Protein AF-X0ZIH9-F1 (afdb_monomer)

pLDDT: mean 93.19, std 8.94, range [45.5, 98.25]

Secondary structure (DSSP, 8-state):
-TTTHHHHHHHHHHHHHHHT---------HHHHT--S--HHHHHHHHHHHHH--S-------

InterPro domains:
  IPR011258 BPG-independent PGAM, N-terminal [PF06415] (1-57)
  IPR036646 BPG-independent phosphoglycerate mutase, domain B superfamily [G3DSA:3.40.1450.10] (1-62)
  IPR036646 BPG-independent phosphoglycerate mutase, domain B superfamily [SSF64158] (2-57)

Organism: NCBI:tx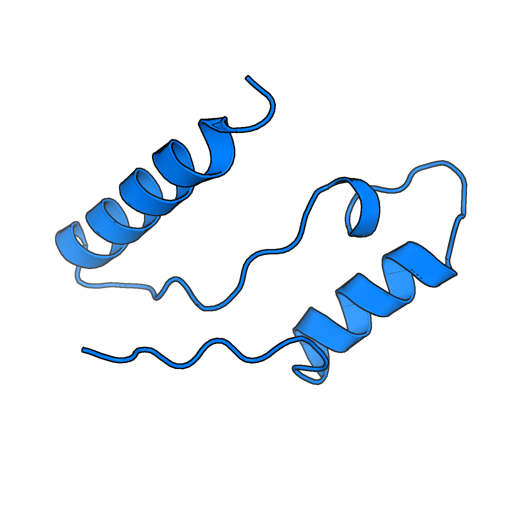id412755

Solvent-accessible surface area (backbone atoms only — not comparable to full-atom values): 4071 Å² total; per-residue (Å²): 108,97,76,49,60,61,57,58,50,51,54,50,47,52,48,20,60,76,68,74,47,79,77,92,82,84,86,81,60,59,82,34,68,62,65,87,80,78,57,55,77,35,43,48,50,43,47,39,32,74,78,68,63,53,71,86,85,76,80,84,76,130

Mean predicted aligned error: 3.73 Å

Radius of gyration: 13.93 Å; Cα contacts (8 Å, |Δi|>4): 27; chains: 1; bounding box: 31×24×31 Å

Nearest PDB structures (foldseek):
  7t65-assembly1_D  TM=3.197E-01  e=6.402E+00  Oryctolagus cuniculus

Sequence (62 aa):
KPESGAIYVGDIEAECERLGLGQFVSLIGRFWSLDREYNWDRIEKSYRWLVHGEGRPVSREK

Structure (mmCIF, N/CA/C/O backbone):
data_AF-X0ZIH9-F1
#
_entry.id   AF-X0ZIH9-F1
#
loop_
_atom_site.group_PDB
_atom_site.id
_atom_site.type_symbol
_atom_site.label_atom_id
_atom_site.label_alt_id
_atom_site.label_comp_id
_atom_site.label_asym_id
_atom_site.label_entity_id
_atom_site.label_seq_id
_atom_site.pdbx_PDB_ins_code
_atom_site.Cartn_x
_atom_site.Cartn_y
_atom_site.Cartn_z
_atom_site.occupancy
_atom_site.B_iso_or_equiv
_atom_site.auth_seq_id
_atom_site.auth_comp_id
_atom_site.auth_asym_id
_atom_site.auth_atom_id
_atom_site.pdbx_PDB_model_num
ATOM 1 N N . LYS A 1 1 ? 11.707 1.822 12.091 1.00 85.88 1 LYS A N 1
ATOM 2 C CA . LYS A 1 1 ? 12.504 0.604 11.768 1.00 85.88 1 LYS A CA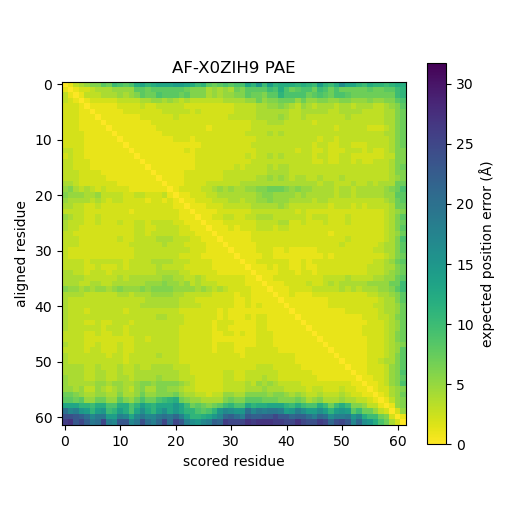 1
ATOM 3 C C . LYS A 1 1 ? 11.880 -0.036 10.530 1.00 85.88 1 LYS A C 1
ATOM 5 O O . LYS A 1 1 ? 10.714 0.259 10.303 1.00 85.88 1 LYS A O 1
ATOM 10 N N . PRO A 1 2 ? 12.576 -0.837 9.711 1.00 84.19 2 PRO A N 1
ATOM 11 C CA . PRO A 1 2 ? 11.956 -1.442 8.525 1.00 84.19 2 PRO A CA 1
ATOM 12 C C . PRO A 1 2 ? 10.633 -2.178 8.826 1.00 84.19 2 PRO A C 1
ATOM 14 O O . PRO A 1 2 ? 9.704 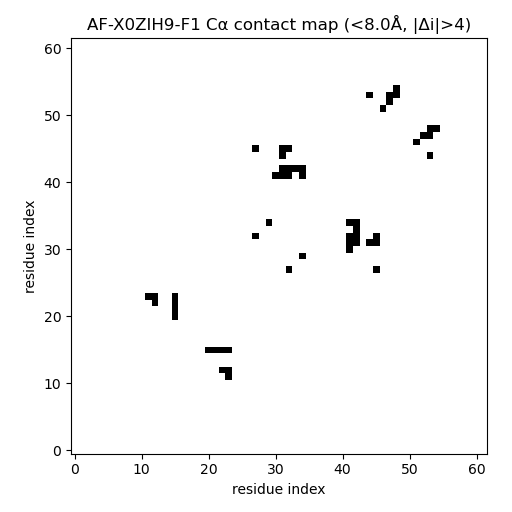-2.135 8.027 1.00 84.19 2 PRO A O 1
ATOM 17 N N . GLU A 1 3 ? 10.507 -2.743 10.025 1.00 89.50 3 GLU A N 1
ATOM 18 C CA . GLU A 1 3 ? 9.369 -3.534 10.501 1.00 89.50 3 GLU A CA 1
ATOM 19 C C . GLU A 1 3 ? 8.283 -2.696 11.202 1.00 89.50 3 GLU A C 1
ATOM 21 O O . GLU A 1 3 ? 7.267 -3.237 11.629 1.00 89.50 3 GLU A O 1
ATOM 26 N N . SER A 1 4 ? 8.446 -1.370 11.329 1.00 92.94 4 SER A N 1
ATOM 27 C CA . SER A 1 4 ? 7.474 -0.535 12.058 1.00 92.94 4 SER A CA 1
ATOM 28 C C . SER A 1 4 ? 6.160 -0.303 11.306 1.00 92.94 4 SER A C 1
ATOM 30 O O . SER A 1 4 ? 5.267 0.333 11.849 1.00 92.94 4 SER A O 1
ATOM 32 N N . GLY A 1 5 ? 6.017 -0.816 10.079 1.00 92.50 5 GLY A N 1
ATOM 33 C CA . GLY A 1 5 ? 4.785 -0.696 9.294 1.00 92.50 5 GLY A CA 1
ATOM 34 C C . GLY A 1 5 ? 3.555 -1.273 10.000 1.00 92.50 5 GLY A C 1
ATOM 35 O O . GLY A 1 5 ? 2.488 -0.677 9.921 1.00 92.50 5 GLY A O 1
ATOM 36 N N . ALA A 1 6 ? 3.712 -2.372 10.745 1.00 92.62 6 ALA A N 1
ATOM 37 C CA . ALA A 1 6 ? 2.607 -3.001 11.472 1.00 92.62 6 ALA A CA 1
ATOM 38 C C . ALA A 1 6 ? 2.012 -2.093 12.563 1.00 92.62 6 ALA A C 1
ATOM 40 O O . ALA A 1 6 ? 0.806 -2.118 12.778 1.00 92.62 6 ALA A O 1
ATOM 41 N N . ILE A 1 7 ? 2.842 -1.262 13.205 1.00 95.69 7 ILE A N 1
ATOM 42 C CA . ILE A 1 7 ? 2.394 -0.315 14.237 1.00 95.69 7 ILE A CA 1
ATOM 43 C C . ILE A 1 7 ? 1.444 0.710 13.611 1.00 95.69 7 ILE A C 1
ATOM 45 O O . ILE A 1 7 ? 0.319 0.864 14.065 1.00 95.69 7 ILE A O 1
ATOM 49 N N . TYR A 1 8 ? 1.861 1.334 12.507 1.00 95.25 8 TYR A N 1
ATOM 50 C CA . TYR A 1 8 ? 1.051 2.350 11.833 1.00 95.25 8 TYR A CA 1
ATOM 51 C C . TYR A 1 8 ? -0.233 1.788 11.221 1.00 95.25 8 TYR A C 1
ATOM 53 O O . TYR A 1 8 ? -1.240 2.484 11.175 1.00 95.25 8 TYR A O 1
ATOM 61 N N . VAL A 1 9 ? -0.209 0.539 10.745 1.00 94.88 9 VAL A N 1
ATOM 62 C CA . VAL A 1 9 ? -1.433 -0.138 10.292 1.00 94.88 9 VAL A CA 1
ATOM 63 C C . VAL A 1 9 ? -2.407 -0.299 11.458 1.00 94.88 9 VAL A C 1
ATOM 65 O O . VAL A 1 9 ? -3.569 0.061 11.302 1.00 94.88 9 VAL A O 1
ATOM 68 N N . GLY A 1 10 ? -1.931 -0.740 12.627 1.00 95.75 10 GLY A N 1
ATOM 69 C CA . GLY A 1 10 ? -2.761 -0.839 13.829 1.00 95.75 10 GLY A CA 1
ATOM 70 C C . GLY A 1 10 ? -3.352 0.506 14.261 1.00 95.75 10 GLY A C 1
ATOM 71 O O . GLY A 1 10 ? -4.539 0.577 14.567 1.00 95.75 10 GLY A O 1
ATOM 72 N N . ASP A 1 11 ? -2.564 1.584 14.211 1.00 96.88 11 ASP A N 1
ATOM 73 C CA . ASP A 1 11 ? -3.044 2.938 14.525 1.00 96.88 11 ASP A CA 1
ATOM 74 C C . ASP A 1 11 ? -4.156 3.392 13.556 1.00 96.88 11 ASP A C 1
ATOM 76 O O . ASP A 1 11 ? -5.150 3.982 13.980 1.00 96.88 11 ASP A O 1
ATOM 80 N N . ILE A 1 12 ? -4.019 3.092 12.257 1.00 96.69 12 ILE A N 1
ATOM 81 C CA . ILE A 1 12 ? -5.036 3.401 11.237 1.00 96.69 12 ILE A CA 1
ATOM 82 C C . ILE A 1 12 ? -6.309 2.583 11.469 1.00 96.69 12 ILE A C 1
ATOM 84 O O . ILE A 1 12 ? -7.407 3.133 11.401 1.00 96.69 12 ILE A O 1
ATOM 88 N N . GLU A 1 13 ? -6.182 1.281 11.734 1.00 96.31 13 GLU A N 1
ATOM 89 C CA . GLU A 1 13 ? -7.330 0.411 12.004 1.00 96.31 13 GLU A CA 1
ATOM 90 C C . GLU A 1 13 ? -8.099 0.869 13.251 1.00 96.31 13 GLU A C 1
ATOM 92 O O . GLU A 1 13 ? -9.325 0.998 13.194 1.00 96.31 13 GLU A O 1
AT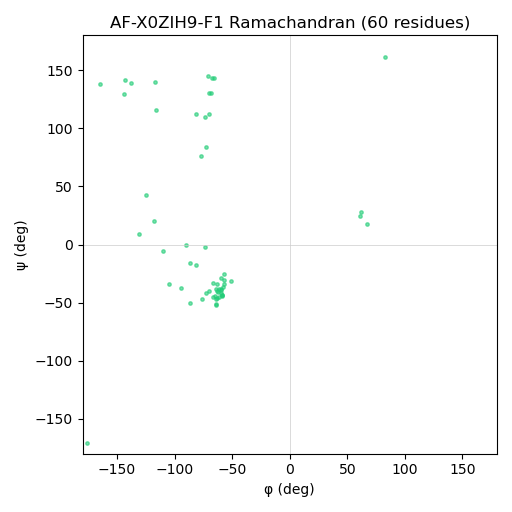OM 97 N N . ALA A 1 14 ? -7.388 1.196 14.334 1.00 97.50 14 ALA A N 1
ATOM 98 C CA . ALA A 1 14 ? -7.980 1.717 15.564 1.00 97.50 14 ALA A CA 1
ATOM 99 C C . ALA A 1 14 ? -8.698 3.055 15.338 1.00 97.50 14 ALA A C 1
ATOM 101 O O . ALA A 1 14 ? -9.771 3.289 15.894 1.00 97.50 14 ALA A O 1
ATOM 102 N N . GLU A 1 15 ? -8.143 3.931 14.500 1.00 97.75 15 GLU A N 1
ATOM 103 C CA . GLU A 1 15 ? -8.768 5.212 14.177 1.00 97.75 15 GLU A CA 1
ATOM 104 C C . GLU A 1 15 ? -10.025 5.044 13.312 1.00 97.75 15 GLU A C 1
ATOM 106 O O . GLU A 1 15 ? -11.037 5.701 13.569 1.00 97.75 15 GLU A O 1
ATOM 111 N N . CYS A 1 16 ? -10.012 4.129 12.335 1.00 97.50 16 CYS A N 1
ATOM 112 C CA . CYS A 1 16 ? -11.209 3.776 11.568 1.00 97.50 16 CYS A CA 1
ATOM 113 C C . CYS A 1 16 ? -12.327 3.242 12.477 1.00 97.50 16 CYS A C 1
ATOM 115 O O . CYS A 1 16 ? -13.483 3.646 12.331 1.00 97.50 16 CYS A O 1
ATOM 117 N N . GLU A 1 17 ? -11.988 2.379 13.440 1.00 97.00 17 GLU A N 1
ATOM 118 C CA . GLU A 1 17 ? -12.939 1.869 14.433 1.00 97.00 17 GLU A CA 1
ATOM 119 C C . GLU A 1 17 ? -13.469 2.992 15.335 1.00 97.00 17 GLU A C 1
ATOM 121 O O . GLU A 1 17 ? -14.683 3.137 15.493 1.00 97.00 17 GLU A O 1
ATOM 126 N N . ARG A 1 18 ? -12.583 3.848 15.860 1.00 98.25 18 ARG A N 1
ATOM 127 C CA . ARG A 1 18 ? -12.942 4.981 16.728 1.00 98.25 18 ARG A CA 1
ATOM 128 C C . ARG A 1 18 ? -13.887 5.969 16.042 1.00 98.25 18 ARG A C 1
ATOM 130 O O . ARG A 1 18 ? -14.775 6.519 16.693 1.00 98.25 18 ARG A O 1
ATOM 137 N N . LEU A 1 19 ? -13.680 6.229 14.753 1.00 97.94 19 LEU A N 1
ATOM 138 C CA . LEU A 1 19 ? -14.518 7.126 13.956 1.00 97.94 19 LEU A CA 1
ATOM 139 C C . LEU A 1 19 ? -15.805 6.455 13.459 1.00 97.94 19 LEU A C 1
ATOM 141 O O . LEU A 1 19 ? -16.721 7.159 13.031 1.00 97.94 19 LEU A O 1
ATOM 145 N N . GLY A 1 20 ? -15.871 5.120 13.473 1.00 97.50 20 GLY A N 1
ATOM 146 C CA . GLY A 1 20 ? -16.925 4.360 12.800 1.00 97.50 20 GLY A CA 1
ATOM 147 C C . GLY A 1 20 ? -16.952 4.596 11.284 1.00 97.50 20 GLY A C 1
ATOM 148 O O . GLY A 1 20 ? -18.008 4.467 10.664 1.00 97.50 20 GLY A O 1
ATOM 149 N N . LEU A 1 21 ? -15.820 4.995 10.691 1.00 96.88 21 LEU A N 1
ATOM 150 C CA . LEU A 1 21 ? -15.708 5.405 9.291 1.00 96.88 21 LE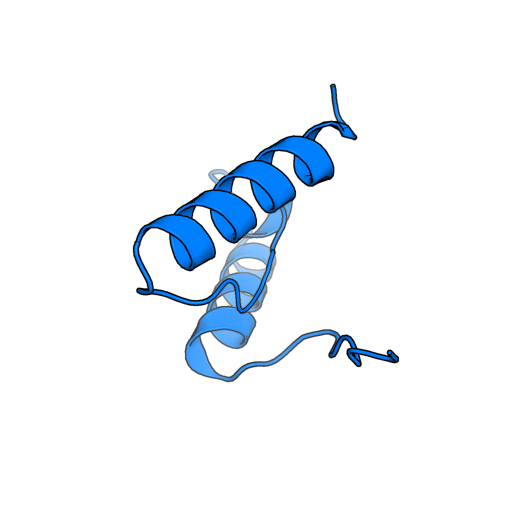U A CA 1
ATOM 151 C C . LEU A 1 21 ? -14.383 4.941 8.678 1.00 96.88 21 LEU A C 1
ATOM 153 O O . LEU A 1 21 ? -13.318 5.051 9.282 1.00 96.88 21 LEU A O 1
ATOM 157 N N . GLY A 1 22 ? -14.454 4.526 7.412 1.00 95.00 22 GLY A N 1
ATOM 158 C CA . GLY A 1 22 ? -13.299 4.056 6.657 1.00 95.00 22 GLY A CA 1
ATOM 159 C C . GLY A 1 22 ? -12.974 2.594 6.951 1.00 95.00 22 GLY A C 1
ATOM 160 O O . GLY A 1 22 ? -13.420 2.012 7.936 1.00 95.00 22 GLY A O 1
ATOM 161 N N . GLN A 1 23 ? -12.216 1.979 6.050 1.00 94.19 23 GLN A N 1
ATOM 162 C CA . GLN A 1 23 ? -11.781 0.597 6.187 1.00 94.19 23 GLN A CA 1
ATOM 163 C C . GLN A 1 23 ? -10.370 0.470 5.631 1.00 94.19 23 GLN A C 1
ATOM 165 O O . GLN A 1 23 ? -10.102 0.867 4.495 1.00 94.19 23 GLN A O 1
ATOM 170 N N . PHE A 1 24 ? -9.477 -0.129 6.413 1.00 92.88 24 PHE A N 1
ATOM 171 C CA . PHE A 1 24 ? -8.185 -0.553 5.902 1.00 92.88 24 PHE A CA 1
ATOM 172 C C . PHE A 1 24 ? -8.385 -1.743 4.956 1.00 92.88 24 PHE A C 1
ATOM 174 O O . PHE A 1 24 ? -8.818 -2.819 5.371 1.00 92.88 24 PHE A O 1
ATOM 181 N N . VAL A 1 25 ? -8.128 -1.533 3.665 1.00 92.31 25 VAL A N 1
ATOM 182 C CA . VAL A 1 25 ? -8.395 -2.536 2.619 1.00 92.31 25 VAL A CA 1
ATOM 183 C C . VAL A 1 25 ? -7.138 -3.221 2.105 1.00 92.31 25 VAL A C 1
ATOM 185 O O . VAL A 1 25 ? -7.187 -4.388 1.723 1.00 92.31 25 VAL A O 1
ATOM 188 N N . SER A 1 26 ? -6.015 -2.508 2.046 1.00 92.62 26 SER A N 1
ATOM 189 C CA . SER A 1 26 ? -4.885 -2.950 1.240 1.00 92.62 26 SER A CA 1
ATOM 190 C C . SER A 1 26 ? -3.601 -2.187 1.615 1.00 92.62 26 SER A C 1
ATOM 192 O O . SER A 1 26 ? -3.633 -0.969 1.778 1.00 92.62 26 SER A O 1
ATOM 194 N N . LEU A 1 27 ? -2.455 -2.882 1.702 1.00 94.00 27 LEU A N 1
ATOM 195 C CA . LEU A 1 27 ? -1.117 -2.299 1.896 1.00 94.00 27 LEU A CA 1
ATOM 196 C C . LEU A 1 27 ? -0.169 -2.572 0.717 1.00 94.00 27 LEU A C 1
ATOM 198 O O . LEU A 1 27 ? -0.083 -3.701 0.237 1.00 94.00 27 LEU A O 1
ATOM 202 N N . ILE A 1 28 ? 0.632 -1.574 0.338 1.00 95.00 28 ILE A N 1
ATOM 203 C CA . ILE A 1 28 ? 1.742 -1.729 -0.607 1.00 95.00 28 ILE A CA 1
ATOM 204 C C . ILE A 1 28 ? 2.973 -0.954 -0.126 1.00 95.00 28 ILE A C 1
ATOM 206 O O . ILE A 1 28 ? 2.879 0.157 0.394 1.00 95.00 28 ILE A O 1
ATOM 210 N N . GLY A 1 29 ? 4.156 -1.551 -0.276 1.00 94.75 29 GLY A N 1
ATOM 211 C CA . GLY A 1 29 ? 5.409 -0.923 0.136 1.00 94.75 29 GLY A CA 1
ATOM 212 C C . GLY A 1 29 ? 5.810 0.242 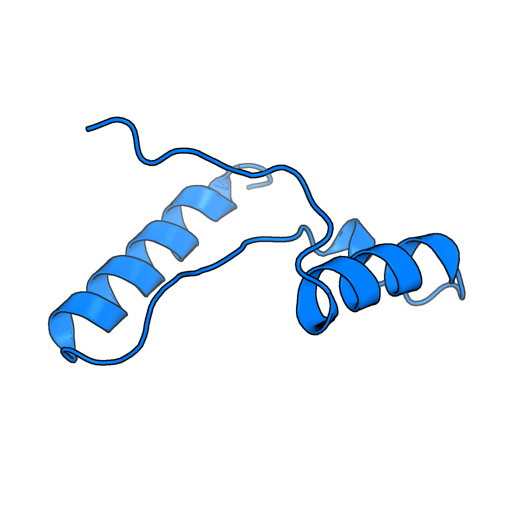-0.771 1.00 94.75 29 GLY A C 1
ATOM 213 O O . GLY A 1 29 ? 5.669 0.171 -1.992 1.00 94.75 29 GLY A O 1
ATOM 214 N N . ARG A 1 30 ? 6.419 1.281 -0.185 1.00 95.75 30 ARG A N 1
ATOM 215 C CA . ARG A 1 30 ? 6.887 2.477 -0.915 1.00 95.75 30 ARG A CA 1
ATOM 216 C C . ARG A 1 30 ? 7.865 2.189 -2.056 1.00 95.75 30 ARG A C 1
ATOM 218 O O . ARG A 1 30 ? 7.957 2.988 -2.973 1.00 95.75 30 ARG A O 1
ATOM 225 N N . PHE A 1 31 ? 8.591 1.070 -1.989 1.00 95.25 31 PHE A N 1
ATOM 226 C CA . PHE A 1 31 ? 9.478 0.628 -3.067 1.00 95.25 31 PHE A CA 1
ATOM 227 C C . PHE A 1 31 ? 8.727 0.464 -4.396 1.00 95.25 31 PHE A C 1
ATOM 229 O O . PHE A 1 31 ? 9.294 0.739 -5.445 1.00 95.25 31 PHE A O 1
ATOM 236 N N . TRP A 1 32 ? 7.459 0.046 -4.343 1.00 96.44 32 TRP A N 1
ATOM 237 C CA . TRP A 1 32 ? 6.614 -0.107 -5.524 1.00 96.44 32 TRP A CA 1
ATOM 238 C C . TRP A 1 32 ? 5.916 1.204 -5.890 1.00 96.44 32 TRP A C 1
ATOM 240 O O . TRP A 1 32 ? 6.004 1.651 -7.026 1.00 96.44 32 TRP A O 1
ATOM 250 N N . SER A 1 33 ? 5.267 1.844 -4.911 1.00 96.75 33 SER A N 1
ATOM 251 C CA . SER A 1 33 ? 4.358 2.969 -5.181 1.00 96.75 33 SER A CA 1
ATOM 252 C C . SER A 1 33 ? 5.007 4.346 -5.257 1.00 96.75 33 SER A C 1
ATOM 254 O O . SER A 1 33 ? 4.353 5.273 -5.718 1.00 96.75 33 SER A O 1
ATOM 256 N N . LEU A 1 34 ? 6.243 4.511 -4.779 1.00 96.88 34 LEU A N 1
ATOM 257 C CA . LEU A 1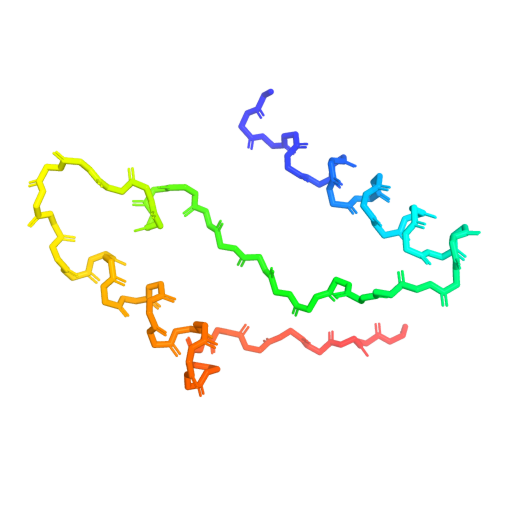 34 ? 6.935 5.805 -4.704 1.00 96.88 34 LEU A CA 1
ATOM 258 C C . LEU A 1 34 ? 8.293 5.761 -5.422 1.00 96.88 34 LEU A C 1
ATOM 260 O O . LEU A 1 34 ? 9.293 6.260 -4.899 1.00 96.88 34 LEU A O 1
ATOM 264 N N . ASP A 1 35 ? 8.327 5.137 -6.600 1.00 97.62 35 ASP A N 1
ATOM 265 C CA . ASP A 1 35 ? 9.489 5.173 -7.491 1.00 97.62 35 ASP A CA 1
ATOM 266 C C . ASP A 1 35 ? 9.711 6.586 -8.053 1.00 97.62 35 ASP A C 1
ATOM 268 O O . ASP A 1 35 ? 8.751 7.314 -8.324 1.00 97.62 35 ASP A O 1
ATOM 272 N N . ARG A 1 36 ? 10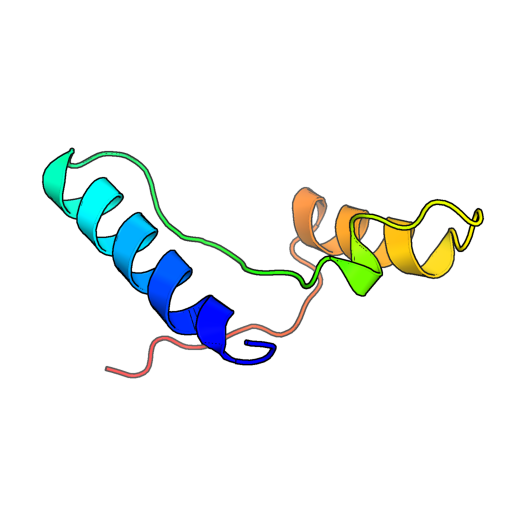.974 6.993 -8.211 1.00 97.62 36 ARG A N 1
ATOM 273 C CA . ARG A 1 36 ? 11.350 8.314 -8.753 1.00 97.62 36 ARG A CA 1
ATOM 274 C C . ARG A 1 36 ? 12.402 8.216 -9.854 1.00 97.62 36 ARG A C 1
ATOM 276 O O . ARG A 1 36 ? 12.940 9.230 -10.288 1.00 97.62 36 ARG A O 1
ATOM 283 N N . GLU A 1 37 ? 12.691 7.001 -10.297 1.00 97.69 37 GLU A N 1
ATOM 284 C CA . GLU A 1 37 ? 13.755 6.660 -11.232 1.00 97.69 37 GLU A CA 1
ATOM 285 C C . GLU A 1 37 ? 13.183 6.055 -12.525 1.00 97.69 37 GLU A C 1
ATOM 287 O O . GLU A 1 37 ? 13.899 5.398 -13.276 1.00 97.69 37 GLU A O 1
ATOM 292 N N . TYR A 1 38 ? 11.896 6.305 -12.799 1.00 96.31 38 TYR A N 1
ATOM 293 C CA . TYR A 1 38 ? 11.172 5.858 -13.993 1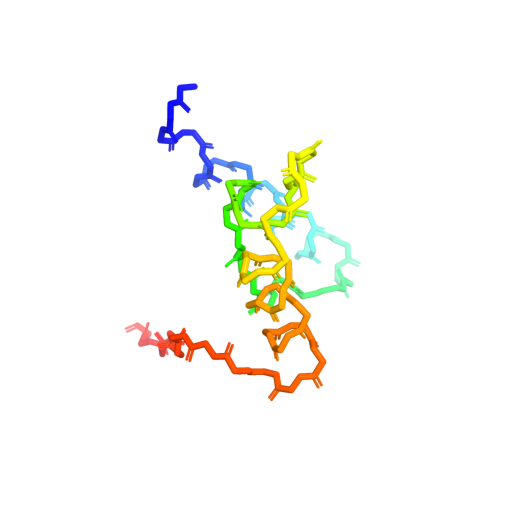.00 96.31 38 TYR A CA 1
ATOM 294 C C . TYR A 1 38 ? 11.085 4.331 -14.142 1.00 96.31 38 TYR A C 1
ATOM 296 O O . TYR A 1 38 ? 10.952 3.823 -15.257 1.00 96.31 38 TYR A O 1
ATOM 304 N N . ASN A 1 39 ? 11.110 3.577 -13.036 1.00 97.62 39 ASN A N 1
ATOM 305 C CA . ASN A 1 39 ? 10.848 2.137 -13.068 1.00 97.62 39 ASN A CA 1
ATOM 306 C C . ASN A 1 39 ? 9.339 1.893 -13.196 1.00 97.62 39 ASN A C 1
ATOM 308 O O . ASN A 1 39 ? 8.659 1.543 -12.226 1.00 97.62 39 ASN A O 1
ATOM 312 N N . TRP A 1 40 ? 8.807 2.091 -14.400 1.00 97.50 40 TRP A N 1
ATOM 313 C CA . TRP A 1 40 ? 7.372 2.020 -14.669 1.00 97.50 40 TRP A CA 1
ATOM 314 C C . TRP A 1 40 ? 6.755 0.662 -14.331 1.00 97.50 40 TRP A C 1
ATOM 316 O O . TRP A 1 40 ? 5.628 0.641 -13.853 1.00 97.50 40 TRP A O 1
ATOM 326 N N . ASP A 1 41 ? 7.511 -0.435 -14.413 1.00 97.50 41 ASP A N 1
ATOM 327 C CA . ASP A 1 41 ? 7.064 -1.767 -13.975 1.00 97.50 41 ASP A CA 1
ATOM 328 C C . ASP A 1 41 ? 6.642 -1.798 -12.493 1.00 97.50 41 ASP A C 1
ATOM 330 O O . ASP A 1 41 ? 5.783 -2.583 -12.084 1.00 97.50 41 ASP A O 1
ATOM 334 N N . ARG A 1 42 ? 7.255 -0.954 -11.650 1.00 97.38 42 ARG A N 1
ATOM 335 C CA . ARG A 1 42 ? 6.898 -0.841 -10.228 1.00 97.38 42 ARG A CA 1
ATOM 336 C C . ARG A 1 42 ? 5.600 -0.066 -10.053 1.00 97.38 42 ARG A C 1
ATOM 338 O O . ARG A 1 42 ? 4.708 -0.529 -9.346 1.00 97.38 42 ARG A O 1
ATOM 345 N N . ILE A 1 43 ? 5.497 1.071 -10.736 1.00 97.62 43 ILE A N 1
ATOM 346 C CA . ILE A 1 43 ? 4.313 1.932 -10.705 1.00 97.62 43 ILE A CA 1
ATOM 347 C C . ILE A 1 43 ? 3.101 1.214 -11.305 1.00 97.62 43 ILE A C 1
ATOM 349 O O . ILE A 1 43 ? 2.005 1.307 -10.755 1.00 97.62 43 ILE A O 1
ATOM 353 N N . GLU A 1 44 ? 3.288 0.438 -12.372 1.00 97.81 44 GLU A N 1
ATOM 354 C CA . GLU A 1 44 ? 2.238 -0.376 -12.982 1.00 97.81 44 GLU A CA 1
ATOM 355 C C . GLU A 1 44 ? 1.659 -1.380 -11.980 1.00 97.81 44 GLU A C 1
ATOM 357 O O . GLU A 1 44 ? 0.438 -1.498 -11.877 1.00 97.81 44 GLU A O 1
ATOM 362 N N . LYS A 1 45 ? 2.497 -2.055 -11.180 1.00 96.62 45 LYS A N 1
ATOM 363 C CA . LYS A 1 45 ? 2.004 -2.950 -10.119 1.00 96.62 45 LYS A CA 1
ATOM 364 C C . LYS A 1 45 ? 1.132 -2.209 -9.113 1.00 96.62 45 LYS A C 1
ATOM 366 O O . LYS A 1 45 ? 0.071 -2.711 -8.754 1.00 96.62 45 LYS A O 1
ATOM 371 N N . SER A 1 46 ? 1.547 -1.019 -8.682 1.00 97.19 46 SER A N 1
ATOM 372 C CA . SER A 1 46 ? 0.745 -0.192 -7.776 1.00 97.19 46 SER A CA 1
ATOM 373 C C . SER A 1 46 ? -0.578 0.241 -8.408 1.00 97.19 46 SER A C 1
ATOM 375 O O . SER A 1 46 ? -1.608 0.208 -7.737 1.00 97.19 46 SER A O 1
ATOM 377 N N . TYR A 1 47 ? -0.574 0.593 -9.695 1.00 97.31 47 TYR A N 1
ATOM 378 C CA . TYR A 1 47 ? -1.786 0.944 -10.435 1.00 97.31 47 TYR A CA 1
ATOM 379 C C . TYR A 1 47 ? -2.752 -0.240 -10.540 1.00 97.31 47 TYR A C 1
ATOM 381 O O . TYR A 1 47 ? -3.912 -0.120 -10.153 1.00 97.31 47 TYR A O 1
ATOM 389 N N . ARG A 1 48 ? -2.277 -1.401 -11.005 1.00 97.50 48 ARG A N 1
ATOM 390 C CA . ARG A 1 48 ? -3.094 -2.616 -11.149 1.00 97.50 48 ARG A CA 1
ATOM 391 C C . ARG A 1 48 ? -3.675 -3.070 -9.816 1.00 97.50 48 ARG A C 1
ATOM 393 O O . ARG A 1 48 ? -4.839 -3.455 -9.744 1.00 97.50 48 ARG A O 1
ATOM 400 N N . TRP A 1 49 ? -2.898 -2.949 -8.749 1.00 96.38 49 TRP A N 1
ATOM 401 C CA . TRP A 1 49 ? -3.353 -3.241 -7.400 1.00 96.38 49 TRP A CA 1
ATOM 402 C C . TRP A 1 49 ? -4.466 -2.293 -6.925 1.00 96.38 49 TRP A C 1
ATOM 404 O O . TRP A 1 49 ? -5.469 -2.764 -6.395 1.00 96.38 49 TRP A O 1
ATOM 414 N N . LEU A 1 50 ? -4.341 -0.980 -7.165 1.00 95.44 50 LEU A N 1
ATOM 415 C CA . LEU A 1 50 ? -5.354 0.013 -6.773 1.00 95.44 50 LEU A CA 1
ATOM 416 C C . LEU A 1 50 ? -6.625 -0.035 -7.633 1.00 95.44 50 LEU A C 1
ATOM 418 O O . LEU A 1 50 ? -7.723 0.125 -7.107 1.00 95.44 50 LEU A O 1
ATOM 422 N N . VAL A 1 51 ? -6.484 -0.203 -8.949 1.00 97.06 51 VAL A N 1
ATOM 423 C CA . VAL A 1 51 ? -7.589 -0.049 -9.913 1.00 97.06 51 VAL A CA 1
ATOM 424 C C . VAL A 1 51 ? -8.266 -1.378 -10.230 1.00 97.06 51 VAL A C 1
ATOM 426 O O . VAL A 1 51 ? -9.484 -1.425 -10.390 1.00 97.06 51 VAL A O 1
ATOM 429 N N . HIS A 1 52 ? -7.493 -2.459 -10.318 1.00 96.75 52 HIS A N 1
ATOM 430 C CA . HIS A 1 52 ? -7.990 -3.780 -10.707 1.00 96.75 52 HIS A CA 1
ATOM 431 C C . HIS A 1 52 ? -8.003 -4.781 -9.547 1.00 96.75 52 HIS A C 1
ATOM 433 O O . HIS A 1 52 ? -8.491 -5.896 -9.714 1.00 96.75 52 HIS A O 1
ATOM 439 N N . GLY A 1 53 ? -7.482 -4.409 -8.371 1.00 94.44 53 GLY A N 1
ATOM 440 C CA . GLY A 1 53 ? -7.367 -5.323 -7.233 1.00 94.44 53 GLY A CA 1
ATOM 441 C C . GLY A 1 53 ? -6.362 -6.455 -7.466 1.00 94.44 53 GLY A C 1
ATOM 442 O O . GLY A 1 53 ? -6.403 -7.468 -6.769 1.00 94.44 53 GLY A O 1
ATOM 443 N N . GLU A 1 54 ? -5.464 -6.316 -8.445 1.00 95.69 54 GLU A N 1
ATOM 444 C CA . GLU A 1 54 ? -4.468 -7.336 -8.768 1.00 95.69 54 GLU A CA 1
ATOM 445 C C . GLU A 1 54 ? -3.369 -7.359 -7.698 1.00 95.69 54 GLU A C 1
ATOM 447 O O . GLU A 1 54 ? -2.546 -6.450 -7.585 1.00 95.69 54 GLU A O 1
ATOM 452 N N . GLY A 1 55 ? -3.339 -8.413 -6.890 1.00 91.75 55 GLY A N 1
ATOM 453 C CA . GLY A 1 55 ? -2.352 -8.564 -5.831 1.00 91.75 55 GLY A CA 1
ATOM 454 C C . GLY A 1 55 ? -2.485 -9.894 -5.111 1.00 91.75 55 GLY A C 1
ATOM 455 O O . GLY A 1 55 ? -3.226 -10.781 -5.528 1.00 91.75 55 GLY A O 1
ATOM 456 N N . ARG A 1 56 ? -1.750 -10.040 -4.007 1.00 93.62 56 ARG A N 1
ATOM 457 C CA . ARG A 1 56 ? -1.888 -11.208 -3.139 1.00 93.62 56 ARG A CA 1
ATOM 458 C C . ARG A 1 56 ? -3.098 -11.002 -2.220 1.00 93.62 56 ARG A C 1
ATOM 460 O O . ARG A 1 56 ? -3.012 -10.140 -1.345 1.00 93.62 56 ARG A O 1
ATOM 467 N N . PRO A 1 57 ? -4.188 -11.775 -2.369 1.00 90.94 57 PRO A N 1
ATOM 468 C CA . PRO A 1 57 ? -5.284 -11.717 -1.418 1.00 90.94 57 PRO A CA 1
ATOM 469 C C . PRO A 1 57 ? -4.812 -12.239 -0.058 1.00 90.94 57 PRO A C 1
ATOM 471 O O . PRO A 1 57 ? -4.024 -13.185 0.027 1.00 90.94 57 PRO A O 1
ATOM 474 N N . VAL A 1 58 ? -5.307 -11.614 1.004 1.00 87.38 58 VAL A N 1
ATOM 475 C CA . VAL A 1 58 ? -5.114 -12.066 2.382 1.00 87.38 58 VAL A CA 1
ATOM 476 C C . VAL A 1 58 ? -6.493 -12.424 2.913 1.00 87.38 58 VAL A C 1
ATOM 478 O O . VAL A 1 58 ? -7.371 -11.565 2.985 1.00 87.38 58 VAL A O 1
ATOM 481 N N . SER A 1 59 ? -6.712 -13.698 3.233 1.00 81.38 59 SER A N 1
ATOM 482 C CA . SER A 1 59 ? -7.919 -14.112 3.938 1.00 81.38 59 SER A CA 1
ATOM 483 C C . SER A 1 59 ? -7.848 -13.593 5.371 1.00 81.38 59 SER A C 1
ATOM 485 O O . SER A 1 59 ? -6.852 -13.788 6.067 1.00 81.38 59 SER A O 1
ATOM 487 N N . ARG A 1 60 ? -8.921 -12.945 5.834 1.00 66.69 60 ARG A N 1
ATOM 488 C CA . ARG A 1 60 ? -9.177 -12.846 7.272 1.00 66.69 60 ARG A CA 1
ATOM 489 C C . ARG A 1 60 ? -9.627 -14.230 7.733 1.00 66.69 60 ARG A C 1
ATOM 491 O O . ARG A 1 60 ? -10.822 -14.512 7.754 1.00 66.69 60 ARG A O 1
ATOM 498 N N . GLU A 1 61 ? -8.685 -15.118 8.025 1.00 60.34 61 GLU A N 1
ATOM 499 C CA . GLU A 1 61 ? -9.005 -16.209 8.944 1.00 60.34 61 GLU A CA 1
ATOM 500 C C . GLU A 1 61 ? -9.205 -15.585 10.329 1.00 60.34 61 GLU A C 1
ATOM 502 O O . GLU A 1 61 ? -8.443 -14.705 10.734 1.00 60.34 61 GLU A O 1
ATOM 507 N N . LYS A 1 62 ? -10.321 -15.953 10.966 1.00 45.50 62 LYS A N 1
ATOM 508 C CA . LYS A 1 62 ? -10.667 -15.538 12.327 1.00 45.50 62 LYS A CA 1
ATOM 509 C C . LYS A 1 62 ? -9.751 -16.199 13.342 1.00 45.50 62 LYS A C 1
ATOM 511 O O . LYS A 1 62 ? -9.466 -17.401 13.151 1.00 45.50 62 LYS A O 1
#

Foldseek 3Di:
DVPCPVVVVVVVQVVCVVVVHDDDDDDDDCVQCVDDPPPVVSNVVVVCCVPVVPDDDDDPDD